Protein AF-A0A7V1PS48-F1 (afdb_monomer_lite)

Radius of gyration: 42.38 Å; chains: 1; bounding box: 68×36×121 Å

Secondary structure (DSSP, 8-state):
--SSHHHHHHHHHHHHHHHHHHHHHHHHHHHHHHHHHHHHHHHHHHHHHHHHHHHHHHHHHHHHT-HHHHHHHHHHTS-----SS-S------HHHHHHHHHHHTTS--

pLDDT: mean 83.43, std 13.53, range [40.22, 97.0]

Structure (mmCIF, N/CA/C/O backbone):
data_AF-A0A7V1PS48-F1
#
_entry.id   AF-A0A7V1PS48-F1
#
loop_
_atom_site.group_PDB
_atom_site.id
_atom_site.type_symbol
_atom_site.label_atom_id
_atom_site.label_alt_id
_atom_site.label_comp_id
_atom_site.label_asym_id
_atom_site.label_entity_id
_atom_site.label_seq_id
_atom_site.pdbx_PDB_ins_code
_atom_site.Cartn_x
_atom_site.Cartn_y
_atom_site.Cartn_z
_atom_site.occupancy
_atom_site.B_iso_or_equiv
_atom_site.auth_seq_id
_atom_site.auth_comp_id
_atom_site.auth_asym_id
_atom_site.auth_atom_id
_atom_site.pdbx_PDB_model_num
ATOM 1 N N . MET A 1 1 ? 35.940 11.338 -62.772 1.00 52.75 1 MET A N 1
ATOM 2 C CA . MET A 1 1 ? 34.913 10.735 -61.881 1.00 52.75 1 MET A CA 1
ATOM 3 C C . MET A 1 1 ? 35.210 11.087 -60.420 1.00 52.75 1 MET A C 1
ATOM 5 O O . MET A 1 1 ? 36.375 11.135 -60.063 1.00 52.75 1 MET A O 1
ATOM 9 N N . LYS A 1 2 ? 34.169 11.281 -59.588 1.00 50.56 2 LYS A N 1
ATOM 10 C CA . LYS A 1 2 ? 34.191 11.374 -58.102 1.00 50.56 2 LYS A CA 1
ATOM 11 C C . LYS A 1 2 ? 34.613 12.701 -57.424 1.00 50.56 2 LYS A C 1
ATOM 13 O O . LYS A 1 2 ? 35.530 12.715 -56.613 1.00 50.56 2 LYS A O 1
ATOM 18 N N . LYS A 1 3 ? 33.840 13.784 -57.598 1.00 55.69 3 LYS A N 1
ATOM 19 C CA . LYS A 1 3 ? 33.740 14.855 -56.566 1.00 55.69 3 LYS A CA 1
ATOM 20 C C . LYS A 1 3 ? 32.440 14.765 -55.743 1.00 55.69 3 LYS A C 1
ATOM 22 O O . LYS A 1 3 ? 32.430 15.123 -54.570 1.00 55.69 3 LYS A O 1
ATOM 27 N N . ASN A 1 4 ? 31.388 14.163 -56.311 1.00 62.12 4 ASN A N 1
ATOM 28 C CA . ASN A 1 4 ? 30.067 14.052 -55.675 1.00 62.12 4 ASN A CA 1
ATOM 29 C C . ASN A 1 4 ? 29.883 12.809 -54.786 1.00 62.12 4 ASN A C 1
ATOM 31 O O . ASN A 1 4 ? 29.147 12.890 -53.811 1.00 62.12 4 ASN A O 1
ATOM 35 N N . SER A 1 5 ? 30.598 11.698 -55.023 1.00 65.75 5 SER A N 1
ATOM 36 C CA . SER A 1 5 ? 30.438 10.483 -54.196 1.00 65.75 5 SER A CA 1
ATOM 37 C C . SER A 1 5 ? 30.763 10.698 -52.716 1.00 65.75 5 SER A C 1
ATOM 39 O O . SER A 1 5 ? 30.116 10.097 -51.868 1.00 65.75 5 SER A O 1
ATOM 41 N N . LYS A 1 6 ? 31.730 11.570 -52.386 1.00 70.06 6 LYS A N 1
ATOM 42 C CA . LYS A 1 6 ? 32.077 11.870 -50.984 1.00 70.06 6 LYS A CA 1
ATOM 43 C C . LYS A 1 6 ? 30.930 12.574 -50.249 1.00 70.06 6 LYS A C 1
ATOM 45 O O . LYS A 1 6 ? 30.669 12.252 -49.096 1.00 70.06 6 LYS A O 1
ATOM 50 N N . LYS A 1 7 ? 30.214 13.482 -50.926 1.00 78.69 7 LYS A N 1
ATOM 51 C CA . LYS A 1 7 ? 29.040 14.172 -50.365 1.00 78.69 7 LYS A CA 1
ATOM 52 C C . LYS A 1 7 ? 27.865 13.212 -50.168 1.00 78.69 7 LYS A C 1
ATOM 54 O O . LYS A 1 7 ? 27.225 13.260 -49.127 1.00 78.69 7 LYS A O 1
ATOM 59 N N . THR A 1 8 ? 27.628 12.306 -51.117 1.00 82.00 8 THR A N 1
ATOM 60 C CA . THR A 1 8 ? 26.571 11.285 -51.007 1.00 82.00 8 THR A CA 1
ATOM 61 C C . THR A 1 8 ? 26.836 10.300 -49.865 1.00 82.00 8 THR A C 1
ATOM 63 O O . THR A 1 8 ? 25.924 9.976 -49.115 1.00 82.00 8 THR A O 1
ATOM 66 N N . ILE A 1 9 ? 28.088 9.867 -49.685 1.00 85.75 9 ILE A N 1
ATOM 67 C CA . ILE A 1 9 ? 28.484 8.987 -48.572 1.00 85.75 9 ILE A CA 1
ATOM 68 C C . ILE A 1 9 ? 28.299 9.681 -47.222 1.00 85.75 9 ILE A C 1
ATOM 70 O O . ILE A 1 9 ? 27.737 9.085 -46.308 1.00 85.75 9 ILE A O 1
ATOM 74 N N . LEU A 1 10 ? 28.717 10.946 -47.106 1.00 88.31 10 LEU A N 1
ATOM 75 C CA . LEU A 1 10 ? 28.537 11.720 -45.878 1.00 88.31 10 LEU A CA 1
ATOM 76 C C . LEU A 1 10 ? 27.049 11.919 -45.548 1.00 88.31 10 LEU A C 1
ATOM 78 O O . LEU A 1 10 ? 26.648 11.742 -44.402 1.00 88.31 10 LEU A O 1
ATOM 82 N N . PHE A 1 11 ? 26.227 12.232 -46.552 1.00 89.31 11 PHE A N 1
ATOM 83 C CA . PHE A 1 11 ? 24.782 12.384 -46.386 1.00 89.31 11 PHE A CA 1
ATOM 84 C C . PHE A 1 11 ? 24.118 11.087 -45.907 1.00 89.31 11 PHE A C 1
ATOM 86 O O . PHE A 1 11 ? 23.372 11.106 -44.931 1.00 89.31 11 PHE A O 1
ATOM 93 N N . ASN A 1 12 ? 24.446 9.952 -46.530 1.00 90.06 12 ASN A N 1
ATOM 94 C CA . ASN A 1 12 ? 23.922 8.648 -46.118 1.00 90.06 12 ASN A CA 1
ATOM 95 C C . ASN A 1 12 ? 24.355 8.279 -44.692 1.00 90.06 12 ASN A C 1
ATOM 97 O O . ASN A 1 12 ? 23.564 7.720 -43.937 1.00 90.06 12 ASN A O 1
ATOM 101 N N . LEU A 1 13 ? 25.584 8.624 -44.296 1.00 92.75 13 LEU A N 1
ATOM 102 C CA . LEU A 1 13 ? 26.072 8.381 -42.940 1.00 92.75 13 LEU A CA 1
ATOM 103 C C . LEU A 1 13 ? 25.302 9.217 -41.906 1.00 92.75 13 LEU A C 1
ATOM 105 O O . LEU A 1 13 ? 24.854 8.677 -40.898 1.00 92.75 13 LEU A O 1
ATOM 109 N N . ILE A 1 14 ? 25.073 10.504 -42.180 1.00 93.19 14 ILE A N 1
ATOM 110 C CA . ILE A 1 14 ? 24.267 11.382 -41.314 1.00 93.19 14 ILE A CA 1
ATOM 111 C C . ILE A 1 14 ? 22.819 10.883 -41.220 1.00 93.19 14 ILE A C 1
ATOM 113 O O . ILE A 1 14 ? 22.233 10.897 -40.136 1.00 93.19 14 ILE A O 1
ATOM 117 N N . LEU A 1 15 ? 22.247 10.401 -42.325 1.00 94.00 15 LEU A N 1
ATOM 118 C CA . LEU A 1 15 ? 20.901 9.832 -42.350 1.00 94.00 15 LEU A CA 1
ATOM 119 C C . LEU A 1 15 ? 20.797 8.613 -41.420 1.00 94.00 15 LEU A C 1
ATOM 121 O O . LEU A 1 15 ? 19.899 8.554 -40.582 1.00 94.00 15 LEU A O 1
ATOM 125 N N . ILE A 1 16 ? 21.746 7.677 -41.519 1.00 94.06 16 ILE A N 1
ATOM 126 C CA . ILE A 1 16 ? 21.79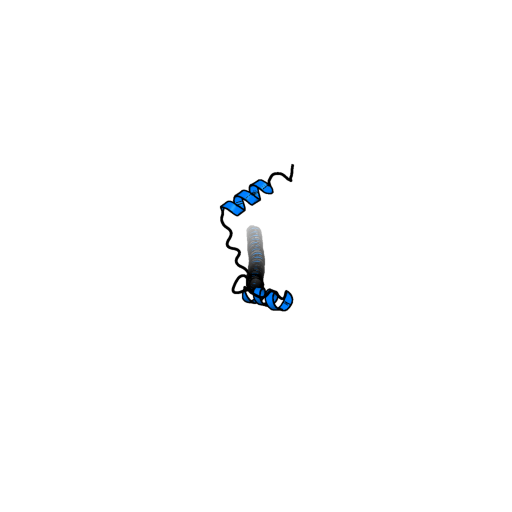0 6.474 -40.674 1.00 94.06 16 ILE A CA 1
ATOM 127 C C . ILE A 1 16 ? 21.927 6.851 -39.198 1.00 94.06 16 ILE A C 1
ATOM 129 O O . ILE A 1 16 ? 21.201 6.318 -38.361 1.00 94.06 16 ILE A O 1
ATOM 133 N N . VAL A 1 17 ? 22.811 7.800 -38.874 1.00 95.81 17 VAL A N 1
ATOM 134 C CA . VAL A 1 17 ? 22.989 8.287 -37.497 1.00 95.81 17 VAL A CA 1
ATOM 135 C C . VAL A 1 17 ? 21.700 8.911 -36.968 1.00 95.81 17 VAL A C 1
ATOM 137 O O . VAL A 1 17 ? 21.300 8.639 -35.839 1.00 95.81 17 VAL A O 1
ATOM 140 N N . THR A 1 18 ? 21.010 9.698 -37.791 1.00 95.94 18 THR A N 1
ATOM 141 C CA . THR A 1 18 ? 19.751 10.344 -37.403 1.00 95.94 18 THR A CA 1
ATOM 142 C C . THR A 1 18 ? 18.668 9.306 -37.111 1.00 95.94 18 THR A C 1
ATOM 144 O O . THR A 1 18 ? 18.008 9.380 -36.076 1.00 95.94 18 THR A O 1
ATOM 147 N N . ILE A 1 19 ? 18.525 8.295 -37.973 1.00 95.88 19 ILE A N 1
ATOM 148 C CA . ILE A 1 19 ? 17.587 7.182 -37.764 1.00 95.88 19 ILE A CA 1
ATOM 149 C C . ILE A 1 19 ? 17.932 6.429 -36.474 1.00 95.88 19 ILE A C 1
ATOM 151 O O . ILE A 1 19 ? 17.043 6.157 -35.668 1.00 95.88 19 ILE A O 1
ATOM 155 N N . ALA A 1 20 ? 19.213 6.140 -36.239 1.00 95.94 20 ALA A N 1
ATOM 156 C CA . ALA A 1 20 ? 19.659 5.455 -35.029 1.00 95.94 20 ALA A CA 1
ATOM 157 C C . ALA A 1 20 ? 19.315 6.248 -33.757 1.00 95.94 20 ALA A C 1
ATOM 159 O O . ALA A 1 20 ? 18.802 5.669 -32.799 1.00 95.94 20 ALA A O 1
ATOM 160 N N . ILE A 1 21 ? 19.525 7.569 -33.760 1.00 96.62 21 ILE A N 1
ATOM 161 C CA . ILE A 1 21 ? 19.151 8.445 -32.640 1.00 96.62 21 ILE A CA 1
ATOM 162 C C . ILE A 1 21 ? 17.641 8.391 -32.400 1.00 96.62 21 ILE A C 1
ATOM 164 O O . ILE A 1 21 ? 17.223 8.189 -31.264 1.00 96.62 21 ILE A O 1
ATOM 168 N N . PHE A 1 22 ? 16.821 8.494 -33.449 1.00 96.81 22 PHE A N 1
ATOM 169 C CA . PHE A 1 22 ? 15.363 8.409 -33.318 1.00 96.81 22 PHE A CA 1
ATOM 170 C C . PHE A 1 22 ? 14.903 7.081 -32.710 1.00 96.81 22 PHE A C 1
ATOM 172 O O . PHE A 1 22 ? 14.058 7.076 -31.812 1.00 96.81 22 PHE A O 1
ATOM 179 N N . VAL A 1 23 ? 15.478 5.960 -33.155 1.00 96.69 23 VAL A N 1
ATOM 180 C CA . VAL A 1 23 ? 15.162 4.632 -32.611 1.00 96.69 23 VAL A CA 1
ATOM 181 C C . VAL A 1 23 ? 15.560 4.543 -31.138 1.00 96.69 23 VAL A C 1
ATOM 183 O O . VAL A 1 23 ? 14.755 4.111 -30.313 1.00 96.69 23 VAL A O 1
ATOM 186 N N . LEU A 1 24 ? 16.762 5.002 -30.779 1.00 96.00 24 LEU A N 1
ATOM 187 C CA . LEU A 1 24 ? 17.231 5.009 -29.390 1.00 96.00 24 LEU A CA 1
ATOM 188 C C . LEU A 1 24 ? 16.359 5.900 -28.497 1.00 96.00 24 LEU A C 1
ATOM 190 O O . LEU A 1 24 ? 15.981 5.485 -27.400 1.00 96.00 24 LEU A O 1
ATOM 194 N N . SER A 1 25 ? 15.984 7.090 -28.969 1.00 96.12 25 SER A N 1
ATOM 195 C CA . SER A 1 25 ? 15.071 7.986 -28.255 1.00 96.12 25 SER A CA 1
ATOM 196 C C . SER A 1 25 ? 13.703 7.343 -28.046 1.00 96.12 25 SER A C 1
ATOM 198 O O . SER A 1 25 ? 13.184 7.375 -26.931 1.00 96.12 25 SER A O 1
ATOM 200 N N . TYR A 1 26 ? 13.138 6.710 -29.077 1.00 96.69 26 TYR A N 1
ATOM 201 C CA . TYR A 1 26 ? 11.859 6.011 -28.973 1.00 96.69 26 TYR A CA 1
ATOM 202 C C . TYR A 1 26 ? 11.907 4.886 -27.933 1.00 96.69 26 TYR A C 1
ATOM 204 O O . TYR A 1 26 ? 11.038 4.812 -27.063 1.00 96.69 26 TYR A O 1
ATOM 212 N N . VAL A 1 27 ? 12.945 4.044 -27.970 1.00 97.00 27 VAL A N 1
ATOM 213 C CA . VAL A 1 27 ? 13.122 2.955 -26.997 1.00 97.00 27 VAL A CA 1
ATOM 214 C C . VAL A 1 27 ? 13.292 3.509 -25.582 1.00 97.00 27 VAL A C 1
ATOM 216 O O . VAL A 1 27 ? 12.680 2.989 -24.650 1.00 97.00 27 VAL A O 1
ATOM 219 N N . GLY A 1 28 ? 14.054 4.593 -25.413 1.00 96.12 28 GLY A N 1
ATOM 220 C CA . GLY A 1 28 ? 14.233 5.245 -24.116 1.00 96.12 28 GLY A CA 1
ATOM 221 C C . GLY A 1 28 ? 12.923 5.782 -23.534 1.00 96.12 28 GLY A C 1
ATOM 222 O O . GLY A 1 28 ? 12.636 5.575 -22.353 1.00 96.12 28 GLY A O 1
ATOM 223 N N . VAL A 1 29 ? 12.096 6.425 -24.363 1.00 96.50 29 VAL A N 1
ATOM 224 C CA . VAL A 1 29 ? 10.769 6.912 -23.955 1.00 96.50 29 VAL A CA 1
ATOM 225 C C . VAL A 1 29 ? 9.841 5.746 -23.625 1.00 96.50 29 VAL A C 1
ATOM 227 O O . VAL A 1 29 ? 9.197 5.764 -22.576 1.00 96.50 29 VAL A O 1
ATOM 230 N N . LYS A 1 30 ? 9.809 4.708 -24.467 1.00 96.56 30 LYS A N 1
ATOM 231 C CA . LYS A 1 30 ? 8.982 3.516 -24.250 1.00 96.56 30 LYS A CA 1
ATOM 232 C C . LYS A 1 30 ? 9.340 2.810 -22.942 1.00 96.56 30 LYS A C 1
ATOM 234 O O . LYS A 1 30 ? 8.450 2.498 -22.160 1.00 96.56 30 LYS A O 1
ATOM 239 N N . LEU A 1 31 ? 10.630 2.633 -22.660 1.00 96.25 31 LEU A N 1
ATOM 240 C CA . LEU A 1 31 ? 11.087 2.004 -21.421 1.00 96.25 31 LEU A CA 1
ATOM 241 C C . LEU A 1 31 ? 10.642 2.800 -20.188 1.00 96.25 31 LEU A C 1
ATOM 243 O O . LEU A 1 31 ? 10.121 2.222 -19.236 1.00 96.25 31 LEU A O 1
ATOM 247 N N . LYS A 1 32 ? 10.803 4.130 -20.211 1.00 95.19 32 LYS A N 1
ATOM 248 C CA . LYS A 1 32 ? 10.324 4.992 -19.121 1.00 95.19 32 LYS A CA 1
ATOM 249 C C . LYS A 1 32 ? 8.811 4.908 -18.953 1.00 95.19 32 LYS A C 1
ATOM 251 O O . LYS A 1 32 ? 8.334 4.853 -17.823 1.00 95.19 32 LYS A O 1
ATOM 256 N N . TYR A 1 33 ? 8.069 4.885 -20.054 1.00 96.44 33 TYR A N 1
ATOM 257 C CA . TYR A 1 33 ? 6.619 4.744 -20.023 1.00 96.44 33 TYR A CA 1
ATOM 258 C C . TYR A 1 33 ? 6.187 3.415 -19.389 1.00 96.44 33 TYR A C 1
ATOM 260 O O . TYR A 1 33 ? 5.316 3.405 -18.518 1.00 96.44 33 TYR A O 1
ATOM 268 N N . ASP A 1 34 ? 6.830 2.309 -19.764 1.00 95.62 34 ASP A N 1
ATOM 269 C CA . ASP A 1 34 ? 6.530 0.984 -19.218 1.00 95.62 34 ASP A CA 1
ATOM 270 C C . ASP A 1 34 ? 6.839 0.907 -17.716 1.00 95.62 34 ASP A C 1
ATOM 272 O O . ASP A 1 34 ? 6.048 0.348 -16.953 1.00 95.62 34 ASP A O 1
ATOM 276 N N . ILE A 1 35 ? 7.952 1.504 -17.270 1.00 96.19 35 ILE A N 1
ATOM 277 C CA . ILE A 1 35 ? 8.306 1.599 -15.844 1.00 96.19 35 ILE A CA 1
ATOM 278 C C . ILE A 1 35 ? 7.245 2.400 -15.085 1.00 96.19 35 ILE A C 1
ATOM 280 O O . ILE A 1 35 ? 6.656 1.887 -14.138 1.00 96.19 35 ILE A O 1
ATOM 284 N N . LEU A 1 36 ? 6.931 3.615 -15.543 1.00 95.81 36 LEU A N 1
ATOM 285 C CA . LEU A 1 36 ? 5.942 4.476 -14.889 1.00 95.81 36 LEU A CA 1
ATOM 286 C C . LEU A 1 36 ? 4.554 3.831 -14.841 1.00 95.81 36 LEU A C 1
ATOM 288 O O . LEU A 1 36 ? 3.824 3.979 -13.860 1.00 95.81 36 LEU A O 1
ATOM 292 N N . THR A 1 37 ? 4.183 3.092 -15.885 1.00 95.88 37 THR A N 1
ATOM 293 C CA . THR A 1 37 ? 2.909 2.370 -15.934 1.00 95.88 37 THR A CA 1
ATOM 294 C C . THR A 1 37 ? 2.879 1.238 -14.911 1.00 95.88 37 THR A C 1
ATOM 296 O O . THR A 1 37 ? 1.891 1.097 -14.188 1.00 95.88 37 THR A O 1
ATOM 299 N N . LYS A 1 38 ? 3.964 0.462 -14.793 1.00 96.19 38 LYS A N 1
ATOM 300 C CA . LYS A 1 38 ? 4.092 -0.583 -13.766 1.00 96.19 38 LYS A CA 1
ATOM 301 C C . LYS A 1 38 ? 4.045 0.004 -12.359 1.00 96.19 38 LYS A C 1
ATOM 303 O O . LYS A 1 38 ? 3.270 -0.482 -11.535 1.00 96.19 38 LYS A O 1
ATOM 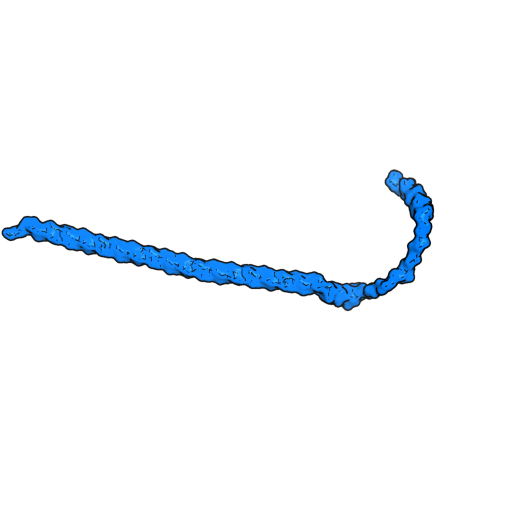308 N N . ASP A 1 39 ? 4.794 1.073 -12.108 1.00 96.19 39 ASP A N 1
ATOM 309 C CA . ASP A 1 39 ? 4.823 1.742 -10.808 1.00 96.19 39 ASP A CA 1
ATOM 310 C C . ASP A 1 39 ? 3.439 2.269 -10.435 1.00 96.19 39 ASP A C 1
ATOM 312 O O . ASP A 1 39 ? 2.961 2.024 -9.330 1.00 96.19 39 ASP A O 1
ATOM 316 N N . LYS A 1 40 ? 2.725 2.895 -11.376 1.00 95.56 40 LYS A N 1
ATOM 317 C CA . LYS A 1 40 ? 1.346 3.345 -11.155 1.00 95.56 40 LYS A CA 1
ATOM 318 C C . LYS A 1 40 ? 0.432 2.198 -10.720 1.00 95.56 40 LYS A C 1
ATOM 320 O O . LYS A 1 40 ? -0.357 2.370 -9.793 1.00 95.56 40 LYS A O 1
ATOM 325 N N . VAL A 1 41 ? 0.529 1.036 -11.366 1.00 96.69 41 VAL A N 1
ATOM 326 C CA . VAL A 1 41 ? -0.273 -0.145 -11.007 1.00 96.69 41 VAL A CA 1
ATOM 327 C C . VAL A 1 41 ? 0.093 -0.657 -9.612 1.00 96.69 41 VAL A C 1
ATOM 329 O O . VAL A 1 41 ? -0.804 -0.963 -8.822 1.00 96.69 41 VAL A O 1
ATOM 332 N N . LEU A 1 42 ? 1.384 -0.714 -9.278 1.00 96.50 42 LEU A N 1
ATOM 333 C CA . LEU A 1 42 ? 1.849 -1.133 -7.954 1.00 96.50 42 LEU A CA 1
ATOM 334 C C . LEU A 1 42 ? 1.388 -0.171 -6.856 1.00 96.50 42 LEU A C 1
ATOM 336 O O . LEU A 1 42 ? 0.801 -0.620 -5.870 1.00 96.50 42 LEU A O 1
ATOM 340 N N . LEU A 1 43 ? 1.558 1.138 -7.055 1.00 95.75 43 LEU A N 1
ATOM 341 C CA . LEU A 1 43 ? 1.097 2.160 -6.116 1.00 95.75 43 LEU A CA 1
ATOM 342 C C . LEU A 1 43 ? -0.424 2.113 -5.944 1.00 95.75 43 LEU A C 1
ATOM 344 O O . LEU A 1 43 ? -0.921 2.219 -4.824 1.00 95.75 43 LEU A O 1
ATOM 348 N N . GLN A 1 44 ? -1.179 1.906 -7.026 1.00 95.44 44 GLN A N 1
ATOM 349 C CA . GLN A 1 44 ? -2.632 1.769 -6.946 1.00 95.44 44 GLN A CA 1
ATOM 350 C C . GLN A 1 44 ? -3.036 0.537 -6.126 1.00 95.44 44 GLN A C 1
ATOM 352 O O . GLN A 1 44 ? -3.961 0.607 -5.312 1.00 95.44 44 GLN A O 1
ATOM 357 N N . LYS A 1 45 ? -2.335 -0.587 -6.310 1.00 95.75 45 LYS A N 1
ATOM 358 C CA . LYS A 1 45 ? -2.556 -1.809 -5.531 1.00 95.75 45 LYS A CA 1
ATOM 359 C C . LYS A 1 45 ? -2.234 -1.589 -4.053 1.00 95.75 45 LYS A C 1
ATOM 361 O O . LYS A 1 45 ? -3.030 -1.972 -3.198 1.00 95.75 45 LYS A O 1
ATOM 366 N N . GLU A 1 46 ? -1.119 -0.936 -3.743 1.00 96.44 46 GLU A N 1
ATOM 367 C CA . GLU A 1 46 ? -0.740 -0.613 -2.366 1.00 96.44 46 GLU A CA 1
ATOM 368 C C . GLU A 1 46 ? -1.757 0.324 -1.700 1.00 96.44 46 GLU A C 1
ATOM 370 O O . GLU A 1 46 ? -2.173 0.092 -0.563 1.00 96.44 46 GLU A O 1
ATOM 375 N N . LEU A 1 47 ? -2.220 1.344 -2.423 1.00 95.44 47 LEU A N 1
ATOM 376 C CA . LEU A 1 47 ? -3.239 2.276 -1.952 1.00 95.44 47 LEU A CA 1
ATOM 377 C C . LEU A 1 47 ? -4.555 1.553 -1.647 1.00 95.44 47 LEU A C 1
ATOM 379 O O . LEU A 1 47 ? -5.156 1.787 -0.596 1.00 95.44 47 LEU A O 1
ATOM 383 N N . ASN A 1 48 ? -4.987 0.648 -2.526 1.00 95.69 48 ASN A N 1
ATOM 384 C CA . ASN A 1 48 ? -6.182 -0.164 -2.302 1.00 95.69 48 ASN A CA 1
ATOM 385 C C . ASN A 1 48 ? -6.016 -1.087 -1.086 1.00 95.69 48 ASN A C 1
ATOM 387 O O . ASN A 1 48 ? -6.918 -1.162 -0.252 1.00 95.69 48 ASN A O 1
ATOM 391 N N . ASN A 1 49 ? -4.851 -1.717 -0.923 1.00 95.38 49 ASN A N 1
ATOM 392 C CA . ASN A 1 49 ? -4.555 -2.540 0.250 1.00 95.38 49 ASN A CA 1
ATOM 393 C C . ASN A 1 49 ? -4.603 -1.719 1.545 1.00 95.38 49 ASN A C 1
ATOM 395 O O . ASN A 1 49 ? -5.269 -2.118 2.497 1.00 95.38 49 ASN A O 1
ATOM 399 N N . LYS A 1 50 ? -3.972 -0.538 1.577 1.00 94.56 50 LYS A N 1
ATOM 400 C CA . LYS A 1 50 ? -4.018 0.370 2.735 1.00 94.56 50 LYS A CA 1
ATOM 401 C C . LYS A 1 50 ? -5.443 0.819 3.058 1.00 94.56 50 LYS A C 1
ATOM 403 O O . LYS A 1 50 ? -5.814 0.854 4.232 1.00 94.56 50 LYS A O 1
ATOM 408 N N . LYS A 1 51 ? -6.260 1.125 2.043 1.00 94.50 51 LYS A N 1
ATOM 409 C CA . LYS A 1 51 ? -7.686 1.443 2.230 1.00 94.50 51 LYS A CA 1
ATOM 410 C C . LYS A 1 51 ? -8.448 0.269 2.839 1.00 94.50 51 LYS A C 1
ATOM 412 O O . LYS A 1 51 ? -9.141 0.469 3.830 1.00 94.50 51 LYS A O 1
ATOM 417 N N . ASN A 1 52 ? -8.270 -0.940 2.312 1.00 94.50 52 ASN A N 1
ATOM 418 C CA . ASN A 1 52 ? -8.917 -2.137 2.848 1.00 94.50 52 ASN A CA 1
ATOM 419 C C . ASN A 1 52 ? -8.500 -2.411 4.296 1.00 94.50 52 ASN A C 1
ATOM 421 O O . ASN A 1 52 ? -9.361 -2.649 5.140 1.00 94.50 52 ASN A O 1
ATOM 425 N N . SER A 1 53 ? -7.208 -2.299 4.614 1.00 93.88 53 SER A N 1
ATOM 426 C CA . SER A 1 53 ? -6.720 -2.433 5.990 1.00 93.88 53 SER A CA 1
ATOM 427 C C . SER A 1 53 ? -7.342 -1.392 6.918 1.00 93.88 53 SER A C 1
ATOM 429 O O . SER A 1 53 ? -7.766 -1.732 8.018 1.00 93.88 53 SER A O 1
ATOM 431 N N . ARG A 1 54 ? -7.468 -0.135 6.473 1.00 93.88 54 ARG A N 1
ATOM 432 C CA . ARG A 1 54 ? -8.140 0.916 7.248 1.00 93.88 54 ARG A CA 1
ATOM 433 C C . ARG A 1 54 ? -9.612 0.587 7.497 1.00 93.88 54 ARG A C 1
ATOM 435 O O . ARG A 1 54 ? -10.073 0.743 8.624 1.00 93.88 54 ARG A O 1
ATOM 442 N N . THR A 1 55 ? -10.335 0.130 6.478 1.00 92.88 55 THR A N 1
ATOM 443 C CA . THR A 1 55 ? -11.738 -0.288 6.614 1.00 92.88 55 THR A CA 1
ATOM 444 C C . THR A 1 55 ? -11.873 -1.455 7.587 1.00 92.88 55 THR A C 1
ATOM 446 O O . THR A 1 55 ? -12.733 -1.420 8.461 1.00 92.88 55 THR A O 1
ATOM 449 N N . ASN A 1 56 ? -10.986 -2.448 7.500 1.00 93.94 56 ASN A N 1
ATOM 450 C CA . ASN A 1 56 ? -10.969 -3.584 8.418 1.00 93.94 56 ASN A CA 1
ATOM 451 C C . ASN A 1 56 ? -10.705 -3.140 9.867 1.00 93.94 56 ASN A C 1
ATOM 453 O O . ASN A 1 56 ? -11.433 -3.525 10.773 1.00 93.94 56 ASN A O 1
ATOM 457 N N . LEU A 1 57 ? -9.720 -2.265 10.091 1.00 93.00 57 LEU A N 1
ATOM 458 C CA . LEU A 1 57 ? -9.453 -1.700 11.418 1.00 93.00 57 LEU A CA 1
ATOM 459 C C . LEU A 1 57 ? -10.645 -0.904 11.957 1.00 93.00 57 LEU A C 1
ATOM 461 O O . LEU A 1 57 ? -10.934 -0.962 13.150 1.00 93.00 57 LEU A O 1
ATOM 465 N N . PHE A 1 58 ? -11.358 -0.178 11.095 1.00 92.00 58 PHE A N 1
ATOM 466 C CA . PHE A 1 58 ? -12.565 0.537 11.496 1.00 92.00 58 PHE A CA 1
ATOM 467 C C . PHE A 1 58 ? -13.691 -0.427 11.887 1.00 92.00 58 PHE A C 1
ATOM 469 O O . PHE A 1 58 ? -14.313 -0.234 12.929 1.00 92.00 58 PHE A O 1
ATOM 476 N N . ALA A 1 59 ? -13.901 -1.492 11.111 1.00 90.62 59 ALA A N 1
ATOM 477 C CA . ALA A 1 59 ? -14.876 -2.533 11.424 1.00 90.62 59 ALA A CA 1
ATOM 478 C C . ALA A 1 59 ? -14.533 -3.251 12.741 1.00 90.62 59 ALA A C 1
ATOM 480 O O . ALA A 1 59 ? -15.402 -3.446 13.589 1.00 90.62 59 ALA A O 1
ATOM 481 N N . GLN A 1 60 ? -13.253 -3.567 12.961 1.00 89.69 60 GLN A N 1
ATOM 482 C CA . GLN A 1 60 ? -12.772 -4.120 14.227 1.00 89.69 60 GLN A CA 1
ATOM 483 C C . GLN A 1 60 ? -13.020 -3.157 15.381 1.00 89.69 60 GLN A C 1
ATOM 485 O O . GLN A 1 60 ? -13.590 -3.561 16.387 1.00 89.69 60 GLN A O 1
ATOM 490 N N . LYS A 1 61 ? -12.669 -1.875 15.235 1.00 89.50 61 LYS A N 1
ATOM 491 C CA . LYS A 1 61 ? -12.958 -0.862 16.254 1.00 89.50 61 LYS A CA 1
ATOM 492 C C . LYS A 1 61 ? -14.450 -0.833 16.578 1.00 89.50 61 LYS A C 1
ATOM 494 O O . LYS A 1 61 ? -14.797 -0.910 17.748 1.00 89.50 61 LYS A O 1
ATOM 499 N N . GLN A 1 62 ? -15.309 -0.776 15.562 1.00 87.38 62 GLN A N 1
ATOM 500 C CA . GLN A 1 62 ? -16.760 -0.752 15.734 1.00 87.38 62 GLN A CA 1
ATOM 501 C C . GLN A 1 62 ? -17.276 -2.002 16.460 1.00 87.38 62 GLN A C 1
ATOM 503 O O . GLN A 1 62 ? -18.105 -1.880 17.359 1.00 87.38 62 GLN A O 1
ATOM 508 N N . SER A 1 63 ? -16.756 -3.185 16.124 1.00 88.06 63 SER A N 1
ATOM 509 C CA . SER A 1 63 ? -17.078 -4.436 16.819 1.00 88.06 63 SER A CA 1
ATOM 510 C C . SER A 1 63 ? -16.626 -4.405 18.282 1.00 88.06 63 SER A C 1
ATOM 512 O O . SER A 1 63 ? -17.408 -4.725 19.179 1.00 88.06 63 SER A O 1
ATOM 514 N N . LEU A 1 64 ? -15.398 -3.950 18.549 1.00 84.75 64 LEU A N 1
ATOM 515 C CA . LEU A 1 64 ? -14.853 -3.848 19.903 1.00 84.75 64 LEU A CA 1
ATOM 516 C C . LEU A 1 64 ? -15.627 -2.845 20.768 1.00 84.75 64 LEU A C 1
ATOM 518 O O . LEU A 1 64 ? -15.790 -3.096 21.960 1.00 84.75 64 LEU A O 1
ATOM 522 N N . THR A 1 65 ? -16.109 -1.748 20.177 1.00 84.88 65 THR A N 1
ATOM 523 C CA . THR A 1 65 ? -16.890 -0.702 20.856 1.00 84.88 65 THR A CA 1
ATOM 524 C C . THR A 1 65 ? -18.396 -0.952 20.848 1.00 84.88 65 THR A C 1
ATOM 526 O O . THR A 1 65 ? -19.147 -0.094 21.306 1.00 84.88 65 THR A O 1
ATOM 529 N N . SER A 1 66 ? -18.863 -2.069 20.289 1.00 87.50 66 SER A N 1
ATOM 530 C CA . SER A 1 66 ? -20.294 -2.366 20.260 1.00 87.50 66 SER A CA 1
ATOM 531 C C . SER A 1 66 ? -20.828 -2.531 21.685 1.00 87.50 66 SER A C 1
ATOM 533 O O . SER A 1 66 ? -20.228 -3.230 22.505 1.00 87.50 66 SER A O 1
ATOM 535 N N . GLU A 1 67 ? -21.958 -1.881 21.986 1.00 79.25 67 GLU A N 1
ATOM 536 C CA . GLU A 1 67 ? -22.605 -1.995 23.301 1.00 79.25 67 GLU A CA 1
ATOM 537 C C . GLU A 1 67 ? -22.902 -3.460 23.618 1.00 79.25 67 GLU A C 1
ATOM 539 O O . GLU A 1 67 ? -22.669 -3.893 24.736 1.00 79.25 67 GLU A O 1
ATOM 544 N N . GLU A 1 68 ? -23.319 -4.244 22.623 1.00 81.38 68 GLU A N 1
ATOM 545 C CA . GLU A 1 68 ? -23.559 -5.678 22.765 1.00 81.38 68 GLU A CA 1
ATOM 546 C C . GLU A 1 68 ? -22.337 -6.420 23.321 1.00 81.38 68 GLU A C 1
ATOM 548 O O . GLU A 1 68 ? -22.443 -7.110 24.335 1.00 81.38 68 GLU A O 1
ATOM 553 N N . ARG A 1 69 ? -21.151 -6.222 22.730 1.00 82.12 69 ARG A N 1
ATOM 554 C CA . ARG A 1 69 ? -19.916 -6.852 23.211 1.00 82.12 69 ARG A CA 1
ATOM 555 C C . ARG A 1 69 ? -19.512 -6.332 24.587 1.00 82.12 69 ARG A C 1
ATOM 557 O O . ARG A 1 69 ? -19.125 -7.126 25.439 1.00 82.12 69 ARG A O 1
ATOM 564 N N . ILE A 1 70 ? -19.616 -5.023 24.817 1.00 83.94 70 ILE A N 1
ATOM 565 C CA . ILE A 1 70 ? -19.270 -4.401 26.103 1.00 83.94 70 ILE A CA 1
ATOM 566 C C . ILE A 1 70 ? -20.185 -4.918 27.21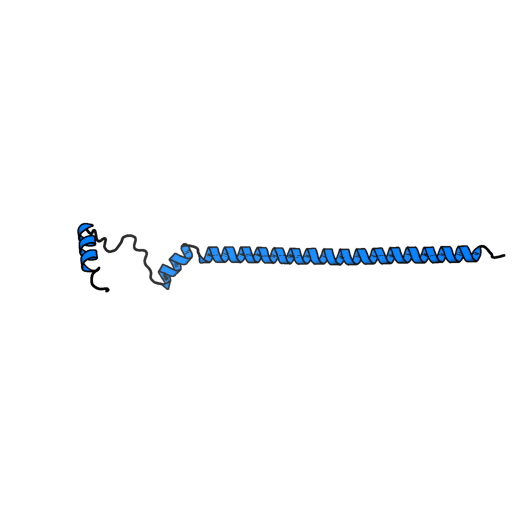9 1.00 83.94 70 ILE A C 1
ATOM 568 O O . ILE A 1 70 ? -19.698 -5.304 28.277 1.00 83.94 70 ILE A O 1
ATOM 572 N N . VAL A 1 71 ? -21.497 -4.964 26.986 1.00 83.00 71 VAL A N 1
ATOM 573 C CA . VAL A 1 71 ? -22.493 -5.469 27.939 1.00 83.00 71 VAL A CA 1
ATOM 574 C C . VAL A 1 71 ? -22.292 -6.960 28.182 1.00 83.00 71 VAL A C 1
ATOM 576 O O . VAL A 1 71 ? -22.387 -7.396 29.326 1.00 83.00 71 VAL A O 1
ATOM 579 N N . ASN A 1 72 ? -21.970 -7.736 27.144 1.00 84.94 72 ASN A N 1
ATOM 580 C CA . ASN A 1 72 ? -21.697 -9.162 27.282 1.00 84.94 72 ASN A CA 1
ATOM 581 C C . ASN A 1 72 ? -20.456 -9.427 28.150 1.00 84.94 72 ASN A C 1
ATOM 583 O O . ASN A 1 72 ? -20.528 -10.231 29.077 1.00 84.94 72 ASN A O 1
ATOM 587 N N . ILE A 1 73 ? -19.355 -8.704 27.912 1.00 84.44 73 ILE A N 1
ATOM 588 C CA . ILE A 1 73 ? -18.141 -8.766 28.745 1.00 84.44 73 ILE A CA 1
ATOM 589 C C . ILE A 1 73 ? -18.461 -8.317 30.177 1.00 84.44 73 ILE A C 1
ATOM 591 O O . ILE A 1 73 ? -18.153 -9.020 31.136 1.00 84.44 73 ILE A O 1
ATOM 595 N N . ALA A 1 74 ? -19.141 -7.179 30.343 1.00 82.31 74 ALA A N 1
ATOM 596 C CA . ALA A 1 74 ? -19.506 -6.659 31.658 1.00 82.31 74 ALA A CA 1
ATOM 597 C C . ALA A 1 74 ? -20.348 -7.662 32.459 1.00 82.31 74 ALA A C 1
ATOM 599 O O . ALA A 1 74 ? -20.085 -7.883 33.638 1.00 82.31 74 ALA A O 1
ATOM 600 N N . LYS A 1 75 ? -21.326 -8.305 31.818 1.00 83.31 75 LYS A N 1
ATOM 601 C CA . LYS A 1 75 ? -22.224 -9.261 32.465 1.00 83.31 75 LYS A CA 1
ATOM 602 C C . LYS A 1 75 ? -21.545 -10.596 32.765 1.00 83.31 75 LYS A C 1
ATOM 604 O O . LYS A 1 75 ? -21.686 -11.098 33.877 1.00 83.31 75 LYS A O 1
ATOM 609 N N . ASN A 1 76 ? -20.849 -11.173 31.788 1.00 84.88 76 ASN A N 1
ATOM 610 C CA . ASN A 1 76 ? -20.382 -12.557 31.874 1.00 84.88 76 ASN A CA 1
ATOM 611 C C . ASN A 1 76 ? -18.968 -12.676 32.445 1.00 84.88 76 ASN A C 1
ATOM 613 O O . ASN A 1 76 ? -18.689 -13.644 33.141 1.00 84.88 76 ASN A O 1
ATOM 617 N N . GLU A 1 77 ? -18.085 -11.717 32.161 1.00 84.75 77 GLU A N 1
ATOM 618 C CA . GLU A 1 77 ? -16.691 -11.761 32.622 1.00 84.75 77 GLU A CA 1
ATOM 619 C C . GLU A 1 77 ? -16.496 -10.963 33.914 1.00 84.75 77 GLU A C 1
ATOM 621 O O . GLU A 1 77 ? -15.785 -11.404 34.811 1.00 84.75 77 GLU A O 1
ATOM 626 N N . LEU A 1 78 ? -17.151 -9.803 34.038 1.00 81.75 78 LEU A N 1
ATOM 627 C CA . LEU A 1 78 ? -17.003 -8.922 35.206 1.00 81.75 78 LEU A CA 1
ATOM 628 C C . LEU A 1 78 ? -18.118 -9.090 36.250 1.00 81.75 78 LEU A C 1
ATOM 630 O O . LEU A 1 78 ? -18.077 -8.442 37.296 1.00 81.75 78 LEU A O 1
ATOM 634 N N . GLY A 1 79 ? -19.128 -9.925 35.978 1.00 79.94 79 GLY A N 1
ATOM 635 C CA . GLY A 1 79 ? -20.260 -10.150 36.885 1.00 79.94 79 GLY A CA 1
ATOM 636 C C . GLY A 1 79 ? -21.100 -8.896 37.158 1.00 7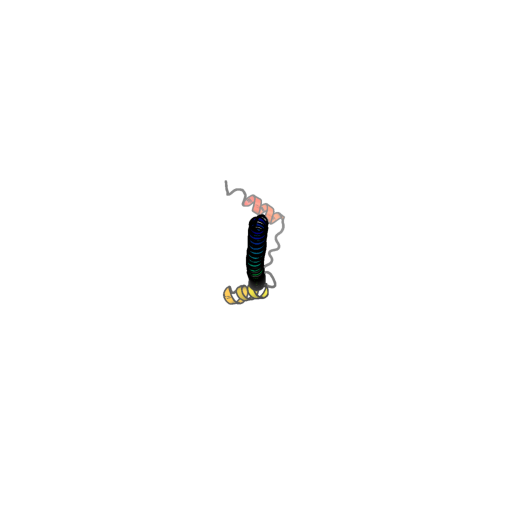9.94 79 GLY A C 1
ATOM 637 O O . GLY A 1 79 ? -21.827 -8.836 38.151 1.00 79.94 79 GLY A O 1
ATOM 638 N N . LEU A 1 80 ? -21.000 -7.870 36.307 1.00 76.50 80 LEU A N 1
ATOM 639 C CA . LEU A 1 80 ? -21.719 -6.612 36.458 1.00 76.50 80 LEU A CA 1
ATOM 640 C C . LEU A 1 80 ? -23.168 -6.798 36.008 1.00 76.50 80 LEU A C 1
ATOM 642 O O . LEU A 1 80 ? -23.475 -6.998 34.833 1.00 76.50 80 LEU A O 1
ATOM 646 N N . ILE A 1 81 ? -24.082 -6.695 36.965 1.00 72.00 81 ILE A N 1
ATOM 647 C CA . ILE A 1 81 ? -25.519 -6.797 36.728 1.00 72.00 81 ILE A CA 1
ATOM 648 C C . ILE A 1 81 ? -26.063 -5.382 36.522 1.00 72.00 81 ILE A C 1
ATOM 650 O O . ILE A 1 81 ? -25.854 -4.494 37.350 1.00 72.00 81 ILE A O 1
ATOM 654 N N . ARG A 1 82 ? -26.773 -5.149 35.412 1.00 64.12 82 ARG A N 1
ATOM 655 C CA . ARG A 1 82 ? -27.430 -3.861 35.154 1.00 64.12 82 ARG A CA 1
ATOM 656 C C . ARG A 1 82 ? -28.595 -3.713 36.140 1.00 64.12 82 ARG A C 1
ATOM 658 O O . ARG A 1 82 ? -29.650 -4.317 35.962 1.00 64.12 82 ARG A O 1
ATOM 665 N N . TYR A 1 83 ? -28.403 -2.930 37.198 1.00 64.06 83 TYR A N 1
ATOM 666 C CA . TYR A 1 83 ? -29.469 -2.611 38.145 1.00 64.06 83 TYR A CA 1
ATOM 667 C C . TYR A 1 83 ? -30.469 -1.655 37.478 1.00 64.06 83 TYR A C 1
ATOM 669 O O . TYR A 1 83 ? -30.185 -0.475 37.294 1.00 64.06 83 TYR A O 1
ATOM 677 N N . LEU A 1 84 ? -31.650 -2.162 37.109 1.00 65.06 84 LEU A N 1
ATOM 678 C CA . LEU A 1 84 ? -32.743 -1.375 36.505 1.00 65.06 84 LEU A CA 1
ATOM 679 C C . LEU A 1 84 ? -33.289 -0.281 37.442 1.00 65.06 84 LEU A C 1
ATOM 681 O O . LEU A 1 84 ? -33.928 0.665 36.988 1.00 65.06 84 LEU A O 1
ATOM 685 N N . LYS A 1 85 ? -33.036 -0.403 38.749 1.00 60.75 85 LYS A N 1
ATOM 686 C CA . LYS A 1 85 ? -33.325 0.606 39.769 1.00 60.75 85 LYS A CA 1
ATOM 687 C C . LYS A 1 85 ? -32.185 0.633 40.788 1.00 60.75 85 LYS A C 1
ATOM 689 O O . LYS A 1 85 ? -31.673 -0.435 41.130 1.00 60.75 85 LYS A O 1
ATOM 694 N N . PRO A 1 86 ? -31.798 1.811 41.305 1.00 67.44 86 PRO A N 1
ATOM 695 C CA . PRO A 1 86 ? -30.848 1.887 42.407 1.00 67.44 86 PRO A CA 1
ATOM 696 C C . PRO A 1 86 ? -31.387 1.088 43.599 1.00 67.44 86 PRO A C 1
ATOM 698 O O . PRO A 1 86 ? -32.535 1.278 44.003 1.00 67.44 86 PRO A O 1
ATOM 701 N N . ALA A 1 87 ? -30.552 0.220 44.182 1.00 67.06 87 ALA A N 1
ATOM 702 C CA . ALA A 1 87 ? -30.919 -0.590 45.350 1.00 67.06 87 ALA A CA 1
ATOM 703 C C . ALA A 1 87 ? -31.388 0.273 46.538 1.00 67.06 87 ALA A C 1
ATOM 705 O O . ALA A 1 87 ? -32.142 -0.182 47.394 1.00 67.06 87 ALA A O 1
ATOM 706 N N . LYS A 1 88 ? -30.963 1.543 46.578 1.00 63.28 88 LYS A N 1
ATOM 707 C CA . LYS A 1 88 ? -31.412 2.532 47.552 1.00 63.28 88 LYS A CA 1
ATOM 708 C C . LYS A 1 88 ? -31.356 3.929 46.938 1.00 63.28 88 LYS A C 1
ATOM 710 O O . LYS A 1 88 ? -30.303 4.355 46.475 1.00 63.28 88 LYS A O 1
ATOM 715 N N . THR A 1 89 ? -32.473 4.651 46.962 1.00 72.88 89 THR A N 1
ATOM 716 C CA . THR A 1 89 ? -32.504 6.083 46.625 1.00 72.88 89 THR A CA 1
ATOM 717 C C . THR A 1 89 ? -32.531 6.867 47.929 1.00 72.88 89 THR A C 1
ATOM 719 O O . THR A 1 89 ? -33.510 6.806 48.670 1.00 72.88 89 THR A O 1
ATOM 722 N N . LEU A 1 90 ? -31.444 7.570 48.246 1.00 73.50 90 LEU A N 1
ATOM 723 C CA . LEU A 1 90 ? -31.383 8.441 49.419 1.00 73.50 90 LEU A CA 1
ATOM 724 C C . LEU A 1 90 ? -31.857 9.839 49.023 1.00 73.50 90 LEU A C 1
ATOM 726 O O . LEU A 1 90 ? -31.128 10.600 48.395 1.00 73.50 90 LEU A O 1
ATOM 730 N N . ILE A 1 91 ? -33.088 10.177 49.400 1.00 75.50 91 ILE A N 1
ATOM 731 C CA . ILE A 1 91 ? -33.626 11.527 49.233 1.00 75.50 91 ILE A CA 1
ATOM 732 C C . ILE A 1 91 ? -33.167 12.353 50.434 1.00 75.50 91 ILE A C 1
ATOM 734 O O . ILE A 1 91 ? -33.650 12.176 51.554 1.00 75.50 91 ILE A O 1
ATOM 738 N N . VAL A 1 92 ? -32.198 13.240 50.214 1.00 77.69 92 VAL A N 1
ATOM 739 C CA . VAL A 1 92 ? -31.615 14.075 51.270 1.00 77.69 92 VAL A CA 1
ATOM 740 C C . VAL A 1 92 ? -32.032 15.527 51.057 1.00 77.69 92 VAL A C 1
ATOM 742 O O . VAL A 1 92 ? -31.914 16.065 49.960 1.00 77.69 92 VAL A O 1
ATOM 745 N N . LYS A 1 93 ? -32.517 16.185 52.118 1.00 80.00 93 LYS A N 1
ATOM 746 C CA . LYS A 1 93 ? -32.816 17.626 52.084 1.00 80.00 93 LYS A CA 1
ATOM 747 C C . LYS A 1 93 ? -31.521 18.414 51.867 1.00 80.00 93 LYS A C 1
ATOM 749 O O . LYS A 1 93 ? -30.545 18.177 52.579 1.00 80.00 93 LYS A O 1
ATOM 754 N N . LYS A 1 94 ? -31.542 19.393 50.956 1.00 76.19 94 LYS A N 1
ATOM 755 C CA . LYS A 1 94 ? -30.395 20.261 50.621 1.00 76.19 94 LYS A CA 1
ATOM 756 C C . LYS A 1 94 ? -29.724 20.875 51.861 1.00 76.19 94 LYS A C 1
ATOM 758 O O . LYS A 1 94 ? -28.504 20.872 51.964 1.00 76.19 94 LYS A O 1
ATOM 763 N N . SER A 1 95 ? -30.520 21.260 52.860 1.00 76.50 95 SER A N 1
ATOM 764 C CA . SER A 1 95 ? -30.035 21.796 54.140 1.00 76.50 95 SER A CA 1
ATOM 765 C C . SER A 1 95 ? -29.135 20.837 54.929 1.00 76.50 95 SER A C 1
ATOM 767 O O . SER A 1 95 ? -28.205 21.277 55.600 1.00 76.50 95 SER A O 1
ATOM 769 N N . LYS A 1 96 ? -29.360 19.518 54.838 1.00 76.38 96 LYS A N 1
ATOM 770 C CA . LYS A 1 96 ? -28.484 18.519 55.471 1.00 76.38 96 LYS A CA 1
ATOM 771 C C . LYS A 1 96 ? -27.153 18.376 54.735 1.00 76.38 96 LYS A C 1
ATOM 773 O O . LYS A 1 96 ? -26.154 18.114 55.389 1.00 76.38 96 LYS A O 1
ATOM 778 N N . ILE A 1 97 ? -27.133 18.568 53.415 1.00 75.50 97 ILE A N 1
ATOM 779 C CA . ILE A 1 97 ? -25.902 18.526 52.611 1.00 75.50 97 ILE A CA 1
ATOM 780 C C . ILE A 1 97 ? -25.029 19.745 52.928 1.00 75.50 97 ILE A C 1
ATOM 782 O O . ILE A 1 97 ? -23.838 19.590 53.170 1.00 75.50 97 ILE A O 1
ATOM 786 N N . GLU A 1 98 ? -25.629 20.934 53.023 1.00 76.06 98 GLU A N 1
ATOM 787 C CA . GLU A 1 98 ? -24.927 22.174 53.391 1.00 76.06 98 GLU A CA 1
ATOM 788 C C . GLU A 1 98 ? -24.405 22.154 54.838 1.00 76.06 98 GLU A C 1
ATOM 790 O O . GLU A 1 98 ? -23.308 22.633 55.122 1.00 76.06 98 GLU A O 1
ATOM 795 N N . ALA A 1 99 ? -25.153 21.558 55.771 1.00 74.69 99 ALA A N 1
ATOM 796 C CA . ALA A 1 99 ? -24.681 21.360 57.141 1.00 74.69 99 ALA A CA 1
ATOM 797 C C . ALA A 1 99 ? -23.519 20.352 57.219 1.00 74.69 99 ALA A C 1
ATOM 799 O O . ALA A 1 99 ? -22.612 20.513 58.038 1.00 74.69 99 ALA A O 1
ATOM 800 N N . LEU A 1 100 ? -23.534 19.317 56.371 1.00 75.12 100 LEU A N 1
ATOM 801 C CA . LEU A 1 100 ? -22.468 18.318 56.299 1.00 75.12 100 LEU A CA 1
ATOM 802 C C . LEU A 1 100 ? -21.201 18.894 55.652 1.00 75.12 100 LEU A C 1
ATOM 804 O O . LEU A 1 100 ? -20.112 18.670 56.171 1.00 75.12 100 LEU A O 1
ATOM 808 N N . SER A 1 101 ? -21.335 19.677 54.574 1.00 70.06 101 SER A N 1
ATOM 809 C CA . SER A 1 101 ? -20.199 20.333 53.916 1.00 70.06 101 SER A CA 1
ATOM 810 C C . SER A 1 101 ? -19.527 21.356 54.834 1.00 70.06 101 SER A C 1
ATOM 812 O O . SER A 1 101 ? -18.303 21.379 54.911 1.00 70.06 101 SER A O 1
ATOM 814 N N . LYS A 1 102 ? -20.303 22.112 55.625 1.00 73.44 102 LYS A N 1
ATOM 815 C CA . LYS A 1 102 ? -19.763 22.997 56.672 1.00 73.44 102 LYS A CA 1
ATOM 816 C C . LYS A 1 102 ? -19.066 22.242 57.811 1.00 73.44 102 LYS A C 1
ATOM 818 O O . LYS A 1 102 ? -18.092 22.749 58.349 1.00 73.44 102 LYS A O 1
ATOM 823 N N . LYS A 1 103 ? -19.533 21.040 58.178 1.00 72.69 103 LYS A N 1
ATOM 824 C CA . LYS A 1 103 ? -18.880 20.197 59.203 1.00 72.69 103 LYS A CA 1
ATOM 825 C C . LYS A 1 103 ? -17.605 19.505 58.711 1.00 72.69 103 LYS A C 1
ATOM 827 O O . LYS A 1 103 ? -16.718 19.252 59.518 1.00 72.69 103 LYS A O 1
ATOM 832 N N . LEU A 1 104 ? -17.534 19.156 57.428 1.00 70.81 104 LEU A N 1
ATOM 833 C CA . LEU A 1 104 ? -16.404 18.432 56.830 1.00 70.81 104 LEU A CA 1
ATOM 834 C C . LEU A 1 104 ? -15.332 19.368 56.249 1.00 70.81 104 LEU A C 1
ATOM 836 O O . LEU A 1 104 ? -14.176 18.970 56.158 1.00 70.81 104 LEU A O 1
ATOM 840 N N . GLY A 1 105 ? -15.684 20.611 55.911 1.00 56.75 105 GLY A N 1
ATOM 841 C CA . GLY A 1 105 ? -14.772 21.625 55.366 1.00 56.75 105 GLY A CA 1
ATOM 842 C C . GLY A 1 105 ? -13.798 22.261 56.366 1.00 56.75 105 GLY A C 1
ATOM 843 O O . GLY A 1 105 ? -13.191 23.264 56.028 1.00 56.75 105 GLY A O 1
ATOM 844 N N . GLY A 1 106 ? -13.660 21.716 57.580 1.00 56.81 106 GLY A N 1
ATOM 845 C CA . GLY A 1 106 ? -12.745 22.217 58.618 1.00 56.81 106 GLY A CA 1
ATOM 846 C C . GLY A 1 106 ? -11.727 21.187 59.112 1.00 56.81 106 GLY A C 1
ATOM 847 O O . GLY A 1 106 ? -11.213 21.331 60.215 1.00 56.81 106 GLY A O 1
ATOM 848 N N . LYS A 1 107 ? -11.493 20.101 58.362 1.00 52.88 107 LYS A N 1
ATOM 849 C CA . LYS A 1 107 ? -10.569 19.023 58.764 1.00 52.88 107 LYS A CA 1
ATOM 850 C C . LYS A 1 107 ? -9.504 18.668 57.722 1.00 52.88 107 LYS A C 1
ATOM 852 O O . LYS A 1 107 ? -8.959 17.576 57.797 1.00 52.88 107 LYS A O 1
ATOM 857 N N . ASN A 1 108 ? -9.232 19.577 56.783 1.00 52.06 108 ASN A N 1
ATOM 858 C CA . ASN A 1 108 ? -8.135 19.476 55.813 1.00 52.06 108 ASN A CA 1
ATOM 859 C C . ASN A 1 108 ? -7.429 20.840 55.635 1.00 52.06 108 ASN A C 1
ATOM 861 O O . ASN A 1 108 ? -7.245 21.288 54.505 1.00 52.06 108 ASN A O 1
ATOM 865 N N . GLU A 1 109 ? -7.076 21.497 56.740 1.00 40.22 109 GLU A N 1
ATOM 866 C CA . GLU A 1 109 ? -5.918 22.405 56.794 1.00 40.22 109 GLU A CA 1
ATOM 867 C C . GLU A 1 109 ? -4.915 21.829 57.793 1.00 40.22 109 GLU A C 1
ATOM 869 O O . GLU A 1 109 ? -5.373 21.368 58.868 1.00 40.22 109 GLU A O 1
#

Sequence (109 aa):
MKKNSKKTILFNLILIVTIAIFVLSYVGVKLKYDILTKDKVLLQKELNN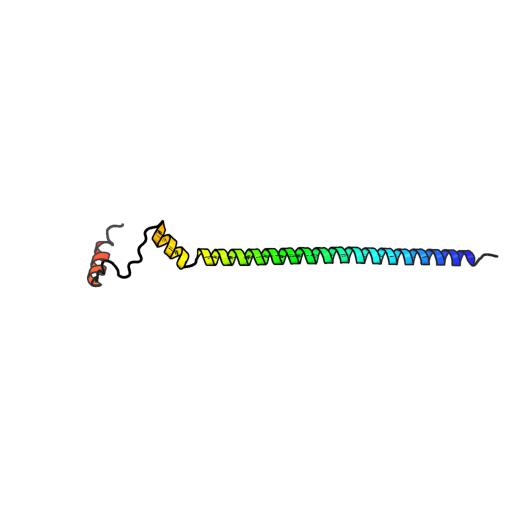KKNSRTNLFAQKQSLTSEERIVNIAKNELGLIRYLKPAKTLIVKKSKIEALSKKLGGKNE

Foldseek 3Di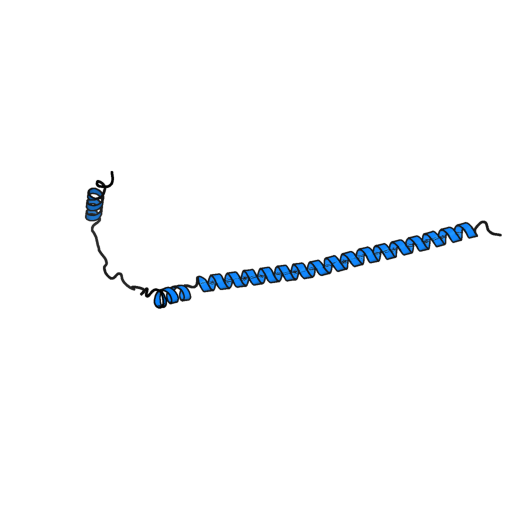:
DDPCVVVVVVVVVVVVVVVVVVVVVVVVVVVVVVVVVVVVVVVVVVVVVVVVVVVVVVVVVCVCPPPVNVVCCCCPVVVNDPDPDPPDDDDDDPVVVVVVCVVPVPPPD

=== Feature glossary ===
Key to the feature types in this record:

Secondary structure (8-state, DSSP). Secondary structure is the local, repeating backbone conformation. DSSP classifies it into eight states by reading the hydrogen-bond network: three helix types (H, G, I), two β types (E, B), two non-regular types (T, S), and unstructured coil (-).

Backbone torsions (φ/ψ). Backbone dihedral angles. Every residue except chain termini has a φ (preceding-C → N → Cα → C) and a ψ (N → Cα → C → next-N). They are reported in degrees following the IUPAC sign convention. Secondary structure is essentially a statement about which (φ, ψ) basin each residue occupies.

Predicted aligned error. Predicted Aligned Error (PAE) is an AlphaFold confidence matrix: entry (i, j) is the expected error in the position of residue j, in ångströms, when the prediction is superimposed on the true structure at residue i. Low PAE within a block of residues means that block is internally rigid and well-predicted; high PAE between two blocks means their relative placement is uncertain even if each block individually is confident.

B-factor. B-factor (Debye–Waller factor) reflects atomic displacement in the crystal lattice. It is an experimental observable (units Å²), not a prediction; low values mean the atom is pinned down, high values mean it moves or is heterogeneous across the crystal.

Secondary structure (3-state, P-SEA). Three-state secondary structure (P-SEA) collapses the eight DSSP classes into helix (a), strand (b), and coil (c). P-SEA assigns these from Cα geometry alone — distances and angles — without requiring backbone oxygens, so it works on any Cα trace.

Sequence. Primary structure: the covalent order of the twenty standard amino acids along the backbone. Two proteins with the same sequence will (almost always) fold to the same structure; two with 30% identity often share a fold but not the details.

pLDDT. pLDDT is the predicted lDDT-Cα score: AlphaFold's confidence that the local environment of each residue (all inter-atomic distances within 15 Å) is correctly placed. It is a per-residue number between 0 and 100, with higher meaning more reliable.

InterPro / GO / CATH / organism. Functional annotations link the protein to curated databases. InterPro entries identify conserved domains and families by matching the sequence against member-database signatures (Pfam, PROSITE, CDD, …). Gene Ontology (GO) terms describe molecular function, biological process, and cellular component in a controlled vocabulary. CATH places the structure in a hierarchical fold classification (Class/Architecture/Topology/Homologous-superfamily). The organism is the source species.

Contact-map, Ramachandran, and PAE plots. Three diagnostic plots accompany the record. The Cα contact map visualizes the tertiary structure as a 2D adjacency matrix (8 Å cutoff, sequence-local contacts suppressed). The Ramachandran plot shows the distribution of backbone (φ, ψ) torsions, with points in the α and β basins reflecting secondary structure content. The PAE plot shows AlphaFold's inter-residue confidence as a color matrix.

mmCIF coordinates. The mmCIF table is the protein's shape written out atom by atom. For each backbone N, Cα, C, and carbonyl O, it records an (x, y, z) coordinate triple in Å plus the residue type, chain letter, and residue number.

Radius of gyration, Cα contacts, bounding box. Three whole-structure scalars: the radius of gyration (RMS distance of Cα from centroid, in Å), the count of Cα–Cα contacts (pairs closer than 8 Å and separated by more than four residues in sequence — i.e. tertiary, not local, contacts), and the bounding-box dimensions. Together they distinguish compact globular folds from extended fibres or disordered chains.

Foldseek 3Di. The Foldseek 3Di string encodes local tertiary geometry as a 20-letter alphabet — one character per residue — derived from the relative positions of nearby Cα atoms. Unlike the amino-acid sequence, 3Di is a direct function of the 3D structure, so two proteins with the same fold have similar 3Di strings even at low sequence identity.

Rendered structure images. Six rendered views show the 3D structure from the faces of a cube — i.e. along ±x, ±y, ±z. Rendering representation is drawn randomly per protein from cartoon (secondary-structure ribbons), sticks (backbone bonds), or molecular surface; coloring is either N→C rainbow (blue at the N-terminus through red at the C-terminus) or one color per chain.

Nearest PDB structures. The Foldseek neighbor list gives the closest experimentally determined structures in the PDB, ranked by structural alignment. TM-score near 1 means near-identical fold; near 0.3 means only rough topology match. This is how one finds what a novel AlphaFold prediction most resembles in the solved-structure universe.

Solvent-accessible surface area. SASA measures how much of the protein is reachable by solvent. It is computed by rolling a water-sized probe over the atomic surface and summing the exposed area (Å²). Per-residue SASA distinguishes core (buried, low SASA) from surface (exposed, high SASA) residues; total SASA is a whole-molecule size measure.